Protein AF-A0A962YIP4-F1 (afdb_monomer)

pLDDT: mean 97.21, std 1.41, range [92.25, 98.81]

Radius of gyration: 14.19 Å; Cα contacts (8 Å, |Δi|>4): 131; chains: 1; bounding box: 37×36×33 Å

Solvent-accessible surface area (backbone atoms only — not comparable to full-atom values): 6845 Å² total; per-residue (Å²): 87,32,51,79,49,67,69,60,50,52,52,27,55,76,68,77,40,68,46,74,38,71,63,39,44,57,88,59,55,42,70,76,33,69,68,45,43,54,54,10,63,78,71,76,49,49,29,57,28,49,42,48,32,55,45,58,72,39,87,57,37,44,70,59,75,86,66,94,45,72,70,56,46,52,46,65,64,66,38,78,92,66,79,76,51,74,64,54,50,49,56,48,58,65,55,37,48,94,84,36,69,88,80,78,47,87,94,75,52,71,91,77,132

Structure (mmCIF, N/CA/C/O backbone):
data_AF-A0A962YIP4-F1
#
_entry.id   AF-A0A962YIP4-F1
#
loop_
_atom_site.group_PDB
_atom_site.id
_atom_site.type_symbol
_atom_site.label_atom_id
_atom_site.label_alt_id
_atom_site.label_comp_id
_atom_site.label_asym_id
_atom_site.label_entity_id
_atom_site.label_seq_id
_atom_site.pdbx_PDB_ins_code
_atom_site.Cartn_x
_atom_site.Cartn_y
_atom_site.Cartn_z
_atom_site.occupancy
_atom_site.B_iso_or_equiv
_atom_site.auth_seq_id
_atom_site.auth_comp_id
_atom_site.auth_asym_id
_atom_site.auth_atom_id
_atom_site.pdbx_PDB_model_num
ATOM 1 N N . PRO A 1 1 ? 0.478 0.216 -3.648 1.00 95.62 1 PRO A N 1
ATOM 2 C CA . PRO A 1 1 ? -0.690 0.308 -4.556 1.00 95.62 1 PRO A CA 1
ATOM 3 C C . PRO A 1 1 ? -0.331 0.433 -6.048 1.00 95.62 1 PRO A C 1
ATOM 5 O O . PRO A 1 1 ? -1.102 -0.032 -6.869 1.00 95.62 1 PRO A O 1
ATOM 8 N N . TYR A 1 2 ? 0.818 1.021 -6.409 1.00 98.06 2 TYR A N 1
ATOM 9 C CA . TYR A 1 2 ? 1.145 1.349 -7.810 1.00 98.06 2 TYR A CA 1
ATOM 10 C C . TYR A 1 2 ? 1.689 0.204 -8.667 1.00 98.06 2 TYR A C 1
ATOM 12 O O . TYR A 1 2 ? 1.871 0.377 -9.866 1.00 98.06 2 TYR A O 1
ATOM 20 N N . LEU A 1 3 ? 1.965 -0.952 -8.069 1.00 97.44 3 LEU A N 1
ATOM 21 C CA . LEU A 1 3 ? 2.452 -2.132 -8.770 1.00 97.44 3 LEU A CA 1
ATOM 22 C C . LEU A 1 3 ? 1.373 -3.206 -8.691 1.00 97.44 3 LEU A C 1
ATOM 24 O O . LEU A 1 3 ? 1.034 -3.629 -7.582 1.00 97.44 3 LEU A O 1
ATOM 28 N N . ASP A 1 4 ? 0.855 -3.626 -9.845 1.00 96.62 4 ASP A N 1
ATOM 29 C CA . ASP A 1 4 ? -0.020 -4.791 -9.899 1.00 96.62 4 ASP A CA 1
ATOM 30 C C . ASP A 1 4 ? 0.798 -6.050 -9.587 1.00 96.62 4 ASP A C 1
ATOM 32 O O . ASP A 1 4 ? 1.899 -6.246 -10.097 1.00 96.62 4 ASP A O 1
ATOM 36 N N . GLN A 1 5 ? 0.265 -6.869 -8.690 1.00 96.56 5 GLN A N 1
ATOM 37 C CA . GLN A 1 5 ? 0.845 -8.136 -8.257 1.00 96.56 5 GLN A CA 1
ATOM 38 C C . GLN A 1 5 ? -0.154 -9.283 -8.446 1.00 96.56 5 GLN A C 1
ATOM 40 O O . GLN A 1 5 ? 0.035 -10.349 -7.873 1.00 96.56 5 GLN A O 1
ATOM 45 N N . SER A 1 6 ? -1.222 -9.088 -9.228 1.00 95.75 6 SER A N 1
ATOM 46 C CA . SER A 1 6 ? -2.292 -10.068 -9.441 1.00 95.75 6 SER A CA 1
ATOM 47 C C . SER A 1 6 ? -1.772 -11.446 -9.876 1.00 95.75 6 SER A C 1
ATOM 49 O O . SER A 1 6 ? -2.200 -12.460 -9.321 1.00 95.75 6 SER A O 1
ATOM 51 N N . ILE A 1 7 ? -0.792 -11.489 -10.788 1.00 96.94 7 ILE A N 1
ATOM 52 C CA . ILE A 1 7 ? -0.149 -12.728 -11.260 1.00 96.94 7 ILE A CA 1
ATOM 53 C C . ILE A 1 7 ? 0.599 -13.430 -10.118 1.00 96.94 7 ILE A C 1
ATOM 55 O O . ILE A 1 7 ? 0.353 -14.607 -9.837 1.00 96.94 7 ILE A O 1
ATOM 59 N N . VAL A 1 8 ? 1.462 -12.700 -9.406 1.00 96.69 8 VAL A N 1
ATOM 60 C CA . VAL A 1 8 ? 2.258 -13.242 -8.294 1.00 96.69 8 VAL A CA 1
ATOM 61 C C . VAL A 1 8 ? 1.360 -13.674 -7.135 1.00 96.69 8 VAL A C 1
ATOM 63 O O . VAL A 1 8 ? 1.558 -14.743 -6.565 1.00 96.69 8 VAL A O 1
ATOM 66 N N . MET A 1 9 ? 0.327 -12.895 -6.812 1.00 96.38 9 MET A N 1
ATOM 67 C CA . MET A 1 9 ? -0.658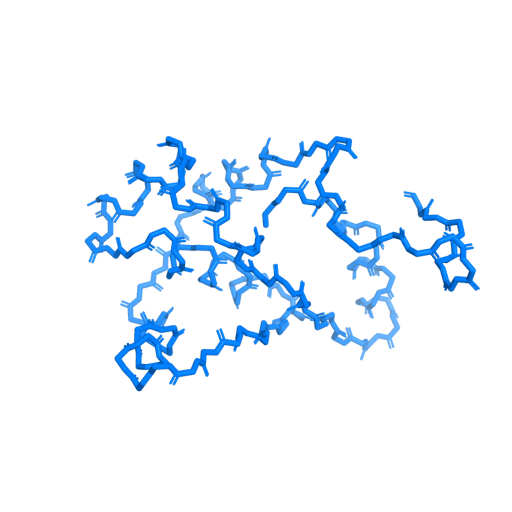 -13.233 -5.784 1.00 96.38 9 MET A CA 1
ATOM 68 C C . MET A 1 9 ? -1.392 -14.531 -6.118 1.00 96.38 9 MET A C 1
ATOM 70 O O . MET A 1 9 ? -1.502 -15.399 -5.251 1.00 96.38 9 MET A O 1
ATOM 74 N N . ALA A 1 10 ? -1.847 -14.702 -7.363 1.00 96.62 10 ALA A N 1
ATOM 75 C CA . ALA A 1 10 ? -2.501 -15.932 -7.802 1.00 96.62 10 ALA A CA 1
ATOM 76 C C . ALA A 1 10 ? -1.556 -17.143 -7.708 1.00 96.62 10 ALA A C 1
ATOM 78 O O . ALA A 1 10 ? -1.964 -18.217 -7.255 1.00 96.62 10 ALA A O 1
ATOM 79 N N . ALA A 1 11 ? -0.281 -16.973 -8.074 1.00 97.62 11 ALA A N 1
ATOM 80 C CA . ALA A 1 11 ? 0.733 -18.012 -7.918 1.00 97.62 11 ALA A CA 1
ATOM 81 C C . ALA A 1 11 ? 0.974 -18.358 -6.437 1.00 97.62 11 ALA A C 1
ATOM 83 O O . ALA A 1 11 ? 0.936 -19.534 -6.071 1.00 97.62 11 ALA A O 1
ATOM 84 N N . CYS A 1 12 ? 1.142 -17.361 -5.562 1.00 97.38 12 CYS A N 1
ATOM 85 C CA . CYS A 1 12 ? 1.288 -17.574 -4.122 1.00 97.38 12 CYS A CA 1
ATOM 86 C C . CYS A 1 12 ? 0.102 -18.363 -3.551 1.00 97.38 12 CYS A C 1
ATOM 88 O O . CYS A 1 12 ? 0.308 -19.385 -2.898 1.00 97.38 12 CYS A O 1
ATOM 90 N N . GLN A 1 13 ? -1.131 -17.957 -3.866 1.00 95.44 13 GLN A N 1
ATOM 91 C CA . GLN A 1 13 ? -2.344 -18.640 -3.408 1.00 95.44 13 GLN A CA 1
ATOM 92 C C . GLN A 1 13 ? -2.406 -20.092 -3.895 1.00 95.44 13 GLN A C 1
ATOM 94 O O . GLN A 1 13 ? -2.658 -20.997 -3.098 1.00 95.44 13 GLN A O 1
ATOM 99 N N . LYS A 1 14 ? -2.100 -20.339 -5.176 1.00 97.25 14 LYS A N 1
ATOM 100 C CA . LYS A 1 14 ? -2.039 -21.693 -5.752 1.00 97.25 14 LYS A CA 1
ATOM 101 C C . LYS A 1 14 ? -1.064 -22.606 -5.001 1.00 97.25 14 LYS A C 1
ATOM 103 O O . LYS A 1 14 ? -1.302 -23.809 -4.912 1.00 97.25 14 LYS A O 1
ATOM 108 N N . HIS A 1 15 ? 0.020 -22.049 -4.470 1.00 97.69 15 HIS A N 1
ATOM 109 C CA . HIS A 1 15 ? 1.059 -22.786 -3.753 1.00 97.69 15 HIS A CA 1
ATOM 110 C C . HIS A 1 15 ? 0.914 -22.742 -2.221 1.00 97.69 15 HIS A C 1
ATOM 112 O O . HIS A 1 15 ? 1.798 -23.228 -1.520 1.00 97.69 15 HIS A O 1
ATOM 118 N N . GLY A 1 16 ? -0.188 -22.199 -1.686 1.00 97.06 16 GLY A N 1
ATOM 119 C CA . GLY A 1 16 ? -0.400 -22.091 -0.237 1.00 97.06 16 GLY A CA 1
ATOM 120 C C . GLY A 1 16 ? 0.578 -21.134 0.453 1.00 97.06 16 GLY A C 1
ATOM 121 O O . GLY A 1 16 ? 0.903 -21.315 1.625 1.00 97.06 16 GLY A O 1
ATOM 122 N N . MET A 1 17 ? 1.079 -20.139 -0.280 1.00 97.94 17 MET A N 1
ATOM 123 C CA . MET A 1 17 ? 2.039 -19.144 0.188 1.00 97.94 17 MET A CA 1
ATOM 124 C C . MET A 1 17 ? 1.361 -17.792 0.428 1.00 97.94 17 MET A C 1
ATOM 126 O O . MET A 1 17 ? 0.408 -17.425 -0.258 1.00 97.94 17 MET A O 1
ATOM 130 N N . ALA A 1 18 ? 1.907 -17.017 1.366 1.00 97.31 18 ALA A N 1
ATOM 131 C CA . ALA A 1 18 ? 1.548 -15.614 1.555 1.00 97.31 18 ALA A CA 1
ATOM 132 C C . ALA A 1 18 ? 2.478 -14.691 0.753 1.00 97.31 18 ALA A C 1
ATOM 134 O O . ALA A 1 18 ? 3.676 -14.960 0.628 1.00 97.31 18 ALA A O 1
ATOM 135 N N . LEU A 1 19 ? 1.946 -13.565 0.276 1.00 98.19 19 LEU A N 1
ATOM 136 C CA . LEU A 1 19 ? 2.727 -12.482 -0.317 1.00 98.19 19 LEU A CA 1
ATOM 137 C C . LEU A 1 19 ? 3.109 -11.469 0.766 1.00 98.19 19 LEU A C 1
ATOM 139 O O . LEU A 1 19 ? 2.246 -10.912 1.440 1.00 98.19 19 LEU A O 1
ATOM 143 N N . THR A 1 20 ? 4.405 -11.187 0.915 1.00 98.31 20 THR A N 1
ATOM 144 C CA . THR A 1 20 ? 4.889 -10.124 1.811 1.00 98.31 20 THR A CA 1
ATOM 145 C C . THR A 1 20 ? 5.215 -8.862 1.014 1.00 98.31 20 THR A C 1
ATOM 147 O O . THR A 1 20 ? 6.206 -8.804 0.288 1.00 98.31 20 THR A O 1
ATOM 150 N N . ALA A 1 21 ? 4.393 -7.827 1.164 1.00 97.75 21 ALA A N 1
ATOM 151 C CA . ALA A 1 21 ? 4.536 -6.542 0.499 1.00 97.75 21 ALA A CA 1
ATOM 152 C C . ALA A 1 21 ? 5.658 -5.698 1.130 1.00 97.75 21 ALA A C 1
ATOM 154 O O . ALA A 1 21 ? 5.490 -5.048 2.170 1.00 97.75 21 ALA A O 1
ATOM 155 N N . TYR A 1 22 ? 6.810 -5.684 0.458 1.00 96.56 22 TYR A N 1
ATOM 156 C CA . TYR A 1 22 ? 7.906 -4.748 0.702 1.00 96.56 22 TYR A CA 1
ATOM 157 C C . TYR A 1 22 ? 7.648 -3.386 0.024 1.00 96.56 22 TYR A C 1
ATOM 159 O O . TYR A 1 22 ? 6.950 -3.301 -0.982 1.00 96.56 22 TYR A O 1
ATOM 167 N N . CYS A 1 23 ? 8.205 -2.298 0.577 1.00 96.69 23 CYS A N 1
ATOM 168 C CA . CYS A 1 23 ? 7.864 -0.912 0.207 1.00 96.69 23 CYS A CA 1
ATOM 169 C C . CYS A 1 23 ? 6.343 -0.619 0.207 1.00 96.69 23 CYS A C 1
ATOM 171 O O . CYS A 1 23 ? 5.856 0.039 -0.715 1.00 96.69 23 CYS A O 1
ATOM 173 N N . PRO A 1 24 ? 5.578 -1.028 1.240 1.00 97.50 24 PRO A N 1
ATOM 174 C CA . PRO A 1 24 ? 4.113 -1.042 1.171 1.00 97.50 24 PRO A CA 1
ATOM 175 C C . PRO A 1 24 ? 3.477 0.344 0.980 1.00 97.50 24 PRO A C 1
ATOM 177 O O . PRO A 1 24 ? 2.395 0.452 0.418 1.00 97.50 24 PRO A O 1
ATOM 180 N N . ILE A 1 25 ? 4.169 1.411 1.389 1.00 97.19 25 ILE A N 1
ATOM 181 C CA . ILE A 1 25 ? 3.734 2.811 1.245 1.00 97.19 25 ILE A CA 1
ATOM 182 C C . ILE A 1 25 ? 4.461 3.554 0.110 1.00 97.19 25 ILE A C 1
ATOM 184 O O . ILE A 1 25 ? 4.603 4.773 0.156 1.00 97.19 25 ILE A O 1
ATOM 188 N N . ALA A 1 26 ? 5.007 2.823 -0.869 1.00 96.81 26 ALA A N 1
ATOM 189 C CA . ALA A 1 26 ? 5.700 3.365 -2.042 1.00 96.81 26 ALA A CA 1
ATOM 190 C C . ALA A 1 26 ? 6.772 4.428 -1.708 1.00 96.81 26 ALA A C 1
ATOM 192 O O . ALA A 1 26 ? 6.842 5.485 -2.328 1.00 96.81 26 ALA A O 1
ATOM 193 N N . ARG A 1 27 ? 7.577 4.186 -0.661 1.00 95.38 27 ARG A N 1
ATOM 194 C CA . ARG A 1 27 ? 8.580 5.142 -0.138 1.00 95.38 27 ARG A CA 1
ATOM 195 C C . ARG A 1 27 ? 8.016 6.553 0.129 1.00 95.38 27 ARG A C 1
ATOM 1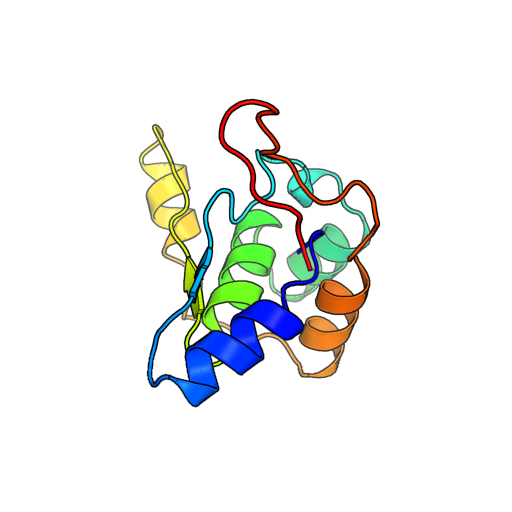97 O O . ARG A 1 27 ? 8.728 7.541 0.001 1.00 95.38 27 ARG A O 1
ATOM 204 N N . GLY A 1 28 ? 6.745 6.639 0.524 1.00 95.81 28 GLY A N 1
ATOM 205 C CA . GLY A 1 28 ? 6.058 7.888 0.853 1.00 95.81 28 GLY A CA 1
ATOM 206 C C . GLY A 1 28 ? 5.333 8.556 -0.319 1.00 95.81 28 GLY A C 1
ATOM 207 O O . GLY A 1 28 ? 4.642 9.542 -0.093 1.00 95.81 28 GLY A O 1
ATOM 208 N N . GLN A 1 29 ? 5.408 8.024 -1.543 1.00 97.38 29 GLN A N 1
ATOM 209 C CA . GLN A 1 29 ? 4.700 8.605 -2.696 1.00 97.38 29 GLN A CA 1
ATOM 210 C C . GLN A 1 29 ? 3.178 8.667 -2.490 1.00 97.38 29 GLN A C 1
ATOM 212 O O . GLN A 1 29 ? 2.537 9.610 -2.943 1.00 97.38 29 GLN A O 1
ATOM 217 N N . VAL A 1 30 ? 2.621 7.728 -1.716 1.00 97.88 30 VAL A N 1
ATOM 218 C CA . VAL A 1 30 ? 1.185 7.671 -1.394 1.00 97.88 30 VAL A CA 1
ATOM 219 C C . VAL A 1 30 ? 0.656 8.922 -0.691 1.00 97.88 30 VAL A C 1
ATOM 221 O O . VAL A 1 30 ? -0.539 9.186 -0.741 1.00 97.88 30 VAL A O 1
ATOM 224 N N . PHE A 1 31 ? 1.518 9.711 -0.039 1.00 97.94 31 PHE A N 1
ATOM 225 C CA . PHE A 1 31 ? 1.100 10.950 0.620 1.00 97.94 31 PHE A CA 1
ATOM 226 C C . PHE A 1 31 ? 0.732 12.064 -0.359 1.00 97.94 31 PHE A C 1
ATOM 228 O O . PHE A 1 31 ? 0.015 12.977 0.040 1.00 97.94 31 PHE A O 1
ATOM 235 N N . SER A 1 32 ? 1.197 11.992 -1.606 1.00 97.69 32 SER A N 1
ATOM 236 C CA . SER A 1 32 ? 0.941 12.999 -2.643 1.00 97.69 32 SER A CA 1
ATOM 237 C C . SER A 1 32 ? -0.135 12.571 -3.641 1.00 97.69 32 SER A C 1
ATOM 239 O O . SER A 1 32 ? -0.397 13.287 -4.603 1.00 97.69 32 SER A O 1
ATOM 241 N N . ASP A 1 33 ? -0.738 11.401 -3.440 1.00 98.00 33 ASP A N 1
ATOM 242 C CA . ASP A 1 33 ? -1.731 10.851 -4.349 1.00 98.00 33 ASP A CA 1
ATOM 243 C C . ASP A 1 33 ? -3.125 11.409 -4.036 1.00 98.00 33 ASP A C 1
ATOM 245 O O . ASP A 1 33 ? -3.637 11.179 -2.935 1.00 98.00 33 ASP A O 1
ATOM 249 N N . PRO A 1 34 ? -3.760 12.134 -4.973 1.00 97.69 34 PRO A N 1
ATOM 250 C CA . PRO A 1 34 ? -5.037 12.788 -4.710 1.00 97.69 34 PRO A CA 1
ATOM 251 C C . PRO A 1 34 ? -6.171 11.790 -4.443 1.00 97.69 34 PRO A C 1
ATOM 253 O O . PRO A 1 34 ? -7.067 12.092 -3.654 1.00 97.69 34 PRO A O 1
ATOM 256 N N . PHE A 1 35 ? -6.136 10.594 -5.039 1.00 97.31 35 PHE A N 1
ATOM 257 C CA . PHE A 1 35 ? -7.153 9.569 -4.802 1.00 97.31 35 PHE A CA 1
ATOM 258 C C . PHE A 1 35 ? -6.985 8.954 -3.415 1.00 97.31 35 PHE A C 1
ATOM 260 O O . PHE A 1 35 ? -7.955 8.852 -2.662 1.00 97.31 35 PHE A O 1
ATOM 267 N N . ILE A 1 36 ? -5.751 8.621 -3.024 1.00 98.50 36 ILE A N 1
ATOM 268 C CA . ILE A 1 36 ? -5.487 8.092 -1.678 1.00 98.50 36 ILE A CA 1
ATOM 269 C C . ILE A 1 36 ? -5.807 9.152 -0.615 1.00 98.50 36 ILE A C 1
ATOM 271 O O . ILE A 1 36 ? -6.404 8.816 0.406 1.00 98.50 36 ILE A O 1
ATOM 275 N N . GLN A 1 37 ? -5.478 10.428 -0.848 1.00 98.62 37 GLN A N 1
ATOM 276 C CA . GLN A 1 37 ? -5.843 11.534 0.048 1.00 98.62 37 GLN A CA 1
ATOM 277 C C . GLN A 1 37 ? -7.362 11.685 0.204 1.00 98.62 37 GLN A C 1
ATOM 279 O O . GLN A 1 37 ? -7.843 11.875 1.322 1.00 98.62 37 GLN A O 1
ATOM 284 N N . ALA A 1 38 ? -8.124 11.572 -0.887 1.00 98.50 38 ALA A N 1
ATOM 285 C CA . ALA A 1 38 ? -9.580 11.653 -0.837 1.00 98.50 38 ALA A CA 1
ATOM 286 C C . ALA A 1 38 ? -10.183 10.516 0.006 1.00 98.50 38 ALA A C 1
ATOM 288 O O . ALA A 1 38 ? -11.034 10.764 0.862 1.00 98.50 38 ALA A O 1
ATOM 289 N N . ILE A 1 39 ? -9.698 9.283 -0.170 1.00 98.56 39 ILE A N 1
ATOM 290 C CA . ILE A 1 39 ? -10.103 8.134 0.655 1.00 98.56 39 ILE A CA 1
ATOM 291 C C . ILE A 1 39 ? -9.705 8.369 2.119 1.00 98.56 39 ILE A C 1
ATOM 293 O O . ILE A 1 39 ? -10.521 8.202 3.022 1.00 98.56 39 ILE A O 1
ATOM 297 N N . ALA A 1 40 ? -8.474 8.818 2.360 1.00 98.56 40 ALA A N 1
ATOM 298 C CA . ALA A 1 40 ? -7.944 9.102 3.690 1.00 98.56 40 ALA A CA 1
ATOM 299 C C . ALA A 1 40 ? -8.821 10.101 4.463 1.00 98.56 40 ALA A C 1
ATOM 301 O O . ALA A 1 40 ? -9.153 9.859 5.626 1.00 98.56 40 ALA A O 1
ATOM 302 N N . ALA A 1 41 ? -9.286 11.158 3.792 1.00 98.50 41 ALA A N 1
ATOM 303 C CA . ALA A 1 41 ? -10.203 12.136 4.366 1.00 98.50 41 ALA A CA 1
ATOM 304 C C . ALA A 1 41 ? -11.557 11.523 4.769 1.00 98.50 41 ALA A C 1
ATOM 306 O O . ALA A 1 41 ? -12.059 11.836 5.847 1.00 98.50 41 ALA A O 1
ATOM 307 N N . ARG A 1 42 ? -12.131 10.614 3.961 1.00 98.25 42 ARG A N 1
ATOM 308 C CA . ARG A 1 42 ? -13.410 9.941 4.283 1.00 98.25 42 ARG A CA 1
ATOM 309 C C . ARG A 1 42 ? -13.331 9.072 5.539 1.00 98.25 42 ARG A C 1
ATOM 311 O O . ARG A 1 42 ? -14.310 8.9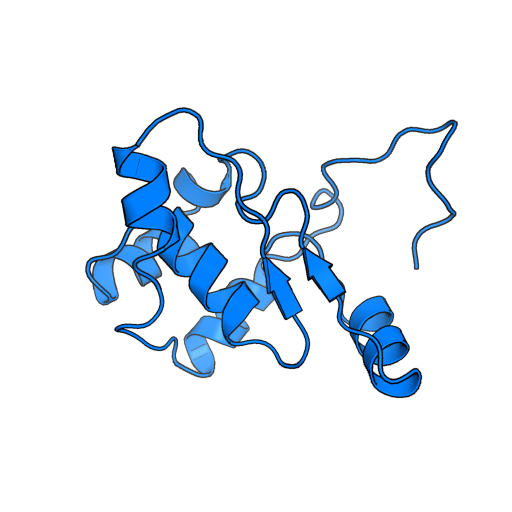84 6.272 1.00 9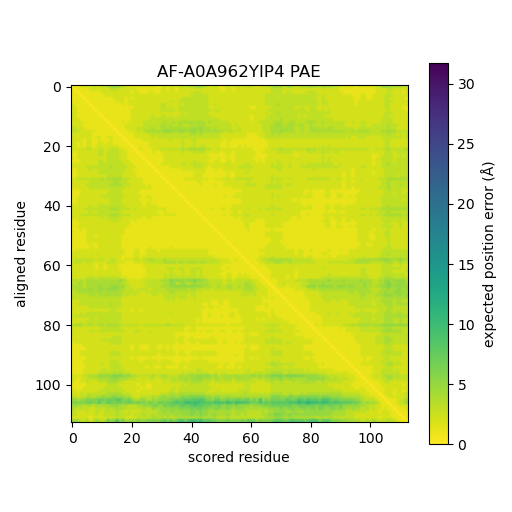8.25 42 ARG A O 1
ATOM 318 N N . HIS A 1 43 ? -12.178 8.451 5.784 1.00 98.44 43 HIS A N 1
ATOM 319 C CA . HIS A 1 43 ? -11.953 7.573 6.940 1.00 98.44 43 HIS A CA 1
ATOM 320 C C . HIS A 1 43 ? -11.331 8.292 8.144 1.00 98.44 43 HIS A C 1
ATOM 322 O O . HIS A 1 43 ? -11.158 7.671 9.188 1.00 98.44 43 HIS A O 1
ATOM 328 N N . ASN A 1 44 ? -10.987 9.582 8.024 1.00 98.12 44 ASN A N 1
ATOM 329 C CA . ASN A 1 44 ? -10.189 10.320 9.011 1.00 98.12 44 ASN A CA 1
ATOM 330 C C . ASN A 1 44 ? -8.877 9.588 9.372 1.00 98.12 44 ASN A C 1
ATOM 332 O O . ASN A 1 44 ? -8.509 9.432 10.538 1.00 98.12 44 ASN A O 1
ATOM 336 N N . LYS A 1 45 ? -8.185 9.095 8.342 1.00 98.50 45 LYS A N 1
ATOM 337 C CA . LYS A 1 45 ? -6.918 8.359 8.444 1.00 98.50 45 LYS A CA 1
ATOM 338 C C . LYS A 1 45 ? -5.865 9.025 7.562 1.00 98.50 45 LYS A C 1
ATOM 340 O O . LYS A 1 45 ? -6.163 9.920 6.779 1.00 98.50 45 LYS A O 1
ATOM 345 N N . SER A 1 46 ? -4.610 8.606 7.686 1.00 98.50 46 SER A N 1
ATOM 346 C CA . SER A 1 46 ? -3.526 9.059 6.806 1.00 98.50 46 SER A CA 1
ATOM 347 C C . SER A 1 46 ? -3.466 8.255 5.495 1.00 98.50 46 SER A C 1
ATOM 349 O O . SER A 1 46 ? -3.866 7.088 5.471 1.00 98.50 46 SER A O 1
ATOM 351 N N . PRO A 1 47 ? -2.873 8.802 4.415 1.00 98.62 47 PRO A N 1
ATOM 352 C CA . PRO A 1 47 ? -2.641 8.045 3.180 1.00 98.62 47 PRO A CA 1
ATOM 353 C C . PRO A 1 47 ? -1.834 6.748 3.373 1.00 98.62 47 PRO A C 1
ATOM 355 O O . PRO A 1 47 ? -2.086 5.739 2.707 1.00 98.62 47 PRO A O 1
ATOM 358 N N . ALA A 1 48 ? -0.893 6.740 4.324 1.00 98.38 48 ALA A N 1
ATOM 359 C CA . ALA A 1 48 ? -0.163 5.533 4.704 1.00 98.38 48 ALA A CA 1
ATOM 360 C C . ALA A 1 48 ? -1.092 4.470 5.311 1.00 98.38 48 ALA A C 1
ATOM 362 O O . ALA A 1 48 ? -1.041 3.320 4.883 1.00 98.38 48 ALA A O 1
ATOM 363 N N . GLN A 1 49 ? -1.975 4.850 6.241 1.00 98.75 49 GLN A N 1
ATOM 364 C CA . GLN A 1 49 ? -2.960 3.936 6.833 1.00 98.75 49 GLN A CA 1
ATOM 365 C C . GLN A 1 49 ? -3.925 3.378 5.787 1.00 98.75 49 GLN A C 1
ATOM 367 O O . GLN A 1 49 ? -4.174 2.178 5.793 1.00 98.75 49 GLN A O 1
ATOM 372 N N . ILE A 1 50 ? -4.412 4.203 4.852 1.00 98.81 50 ILE A N 1
ATOM 373 C CA . ILE A 1 50 ? -5.258 3.730 3.743 1.00 98.81 50 ILE A CA 1
ATOM 374 C C . ILE A 1 50 ? -4.527 2.681 2.905 1.00 98.81 50 ILE A C 1
ATOM 376 O O . ILE A 1 50 ? -5.067 1.610 2.639 1.00 98.81 50 ILE A O 1
ATOM 380 N N . THR A 1 51 ? -3.276 2.951 2.535 1.00 98.69 51 THR A N 1
ATOM 381 C CA . THR A 1 51 ? -2.486 2.019 1.722 1.00 98.69 51 THR A CA 1
ATOM 382 C C . THR A 1 51 ? -2.202 0.712 2.467 1.00 98.69 51 THR A C 1
ATOM 384 O O . THR A 1 51 ? -2.287 -0.371 1.889 1.00 98.69 51 THR A O 1
ATOM 387 N N . LEU A 1 52 ? -1.877 0.795 3.759 1.00 98.75 52 LEU A N 1
ATOM 388 C CA . LEU A 1 52 ? -1.624 -0.376 4.594 1.00 98.75 52 LEU A CA 1
ATOM 389 C C . LEU A 1 52 ? -2.896 -1.188 4.839 1.00 98.75 52 LEU A C 1
ATOM 391 O O . LEU A 1 52 ? -2.852 -2.412 4.745 1.00 98.75 52 LEU A O 1
ATOM 395 N N . ARG A 1 53 ? -4.035 -0.528 5.072 1.00 98.75 53 ARG A N 1
ATOM 396 C CA . ARG A 1 53 ? -5.341 -1.185 5.162 1.00 98.75 53 ARG A CA 1
ATOM 397 C C . ARG A 1 53 ? -5.679 -1.910 3.865 1.00 98.75 53 ARG A C 1
ATOM 399 O O . ARG A 1 53 ? -6.095 -3.061 3.919 1.00 98.75 53 ARG A O 1
ATOM 406 N N . TRP A 1 54 ? -5.460 -1.271 2.717 1.00 98.69 54 TRP A N 1
ATOM 407 C CA . TRP A 1 54 ? -5.676 -1.887 1.407 1.00 98.69 54 TRP A CA 1
ATOM 408 C C . TRP A 1 54 ? -4.826 -3.148 1.208 1.00 98.69 54 TRP A C 1
ATOM 410 O O . TRP A 1 54 ? -5.335 -4.148 0.711 1.00 98.69 54 TRP A O 1
ATOM 420 N N . LEU A 1 55 ? -3.559 -3.149 1.633 1.00 98.50 55 LEU A N 1
ATOM 421 C CA . LEU A 1 55 ? -2.726 -4.358 1.607 1.00 98.50 55 LEU A CA 1
ATOM 422 C C . LEU A 1 55 ? -3.261 -5.438 2.555 1.00 98.50 55 LEU A C 1
ATOM 424 O O . LEU A 1 55 ? -3.460 -6.569 2.135 1.00 98.50 55 LEU A O 1
ATOM 428 N N . MET A 1 56 ? -3.530 -5.092 3.816 1.00 97.94 56 MET A N 1
ATOM 429 C CA . MET A 1 56 ? -3.948 -6.053 4.847 1.00 97.94 56 MET A CA 1
ATOM 430 C C . MET A 1 56 ? -5.354 -6.629 4.637 1.00 97.94 56 MET A C 1
ATOM 432 O O . MET A 1 56 ? -5.682 -7.659 5.217 1.00 97.94 56 MET A O 1
ATOM 436 N N . GLN A 1 57 ? -6.200 -5.963 3.848 1.00 98.25 57 GLN A N 1
ATOM 437 C CA . GLN A 1 57 ? -7.545 -6.438 3.523 1.00 98.25 57 GLN A CA 1
ATOM 438 C C . GLN A 1 57 ? -7.560 -7.387 2.310 1.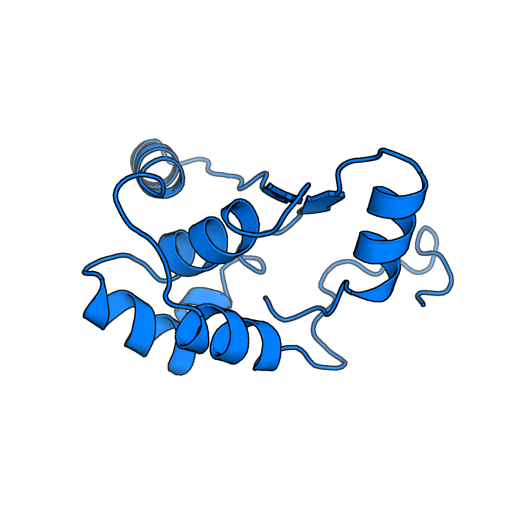00 98.25 57 GLN A C 1
ATOM 440 O O . GLN A 1 57 ? -8.596 -7.981 2.015 1.00 98.25 57 GLN A O 1
ATOM 445 N N . GLN A 1 58 ? -6.437 -7.540 1.603 1.00 97.56 58 GLN A N 1
ATOM 446 C CA . GLN A 1 58 ? -6.285 -8.545 0.552 1.00 97.56 58 GLN A CA 1
ATOM 447 C C . GLN A 1 58 ? -5.977 -9.917 1.156 1.00 97.56 58 GLN A C 1
ATOM 449 O O . GLN A 1 58 ? -5.247 -10.041 2.140 1.00 97.56 58 GLN A O 1
ATOM 454 N N . GLU A 1 59 ? -6.519 -10.969 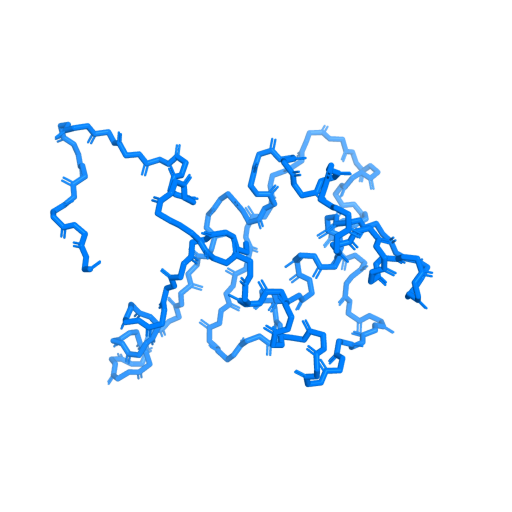0.548 1.00 94.50 59 GLU A N 1
ATOM 455 C CA . GLU A 1 59 ? -6.292 -12.331 1.022 1.00 94.50 59 GLU A CA 1
ATOM 456 C C . GLU A 1 59 ? -4.828 -12.751 0.852 1.00 94.50 59 GLU A C 1
ATOM 458 O O . GLU A 1 59 ? -4.241 -12.589 -0.219 1.00 94.50 59 GLU A O 1
ATOM 463 N N . HIS A 1 60 ? -4.264 -13.351 1.904 1.00 95.19 60 HIS A N 1
ATOM 464 C CA . HIS A 1 60 ? -2.889 -13.864 1.941 1.00 95.19 60 HIS A CA 1
ATOM 465 C C . HIS A 1 60 ? -1.797 -12.803 1.711 1.00 95.19 60 HIS A C 1
ATOM 467 O O . HIS A 1 60 ? -0.677 -13.148 1.331 1.00 95.19 60 HIS A O 1
ATOM 473 N N . VAL A 1 61 ? -2.091 -11.526 1.976 1.00 98.00 61 VAL A N 1
ATOM 474 C CA . VAL A 1 61 ? -1.119 -10.428 1.895 1.00 98.00 61 VAL A CA 1
ATOM 475 C C . VAL A 1 61 ? -0.694 -9.976 3.293 1.00 98.00 61 VAL A C 1
ATOM 477 O O . VAL A 1 61 ? -1.509 -9.781 4.190 1.00 98.00 61 VAL A O 1
ATOM 480 N N . ILE A 1 62 ? 0.611 -9.783 3.468 1.00 98.00 62 ILE A N 1
ATOM 481 C CA . ILE A 1 62 ? 1.247 -9.226 4.665 1.00 98.00 62 ILE A CA 1
ATOM 482 C C . ILE A 1 62 ? 1.950 -7.932 4.256 1.00 98.00 62 ILE A C 1
ATOM 484 O O . ILE A 1 62 ? 2.589 -7.892 3.210 1.00 98.00 62 ILE A O 1
ATOM 488 N N . ALA A 1 63 ? 1.898 -6.881 5.075 1.00 98.06 63 ALA A N 1
ATOM 489 C CA . ALA A 1 63 ? 2.639 -5.641 4.834 1.00 98.06 63 ALA A CA 1
ATOM 490 C C . ALA A 1 63 ? 3.738 -5.427 5.884 1.00 98.06 63 ALA A C 1
ATOM 492 O O . ALA A 1 63 ? 3.505 -5.597 7.078 1.00 98.06 63 ALA A O 1
ATOM 493 N N . ILE A 1 64 ? 4.925 -4.994 5.444 1.00 97.75 64 ILE A N 1
ATOM 494 C CA . ILE A 1 64 ? 6.076 -4.710 6.324 1.00 97.75 64 ILE A CA 1
ATOM 495 C C . ILE A 1 64 ? 6.534 -3.242 6.216 1.00 97.75 64 ILE A C 1
ATOM 497 O O . ILE A 1 64 ? 7.595 -2.950 5.652 1.00 97.75 64 ILE A O 1
ATOM 501 N N . PRO A 1 65 ? 5.739 -2.266 6.704 1.00 96.88 65 PRO A N 1
ATOM 502 C CA . PRO A 1 65 ? 6.148 -0.868 6.686 1.00 96.88 65 PRO A CA 1
ATOM 503 C C . PRO A 1 65 ? 7.324 -0.632 7.633 1.00 96.88 65 PRO A C 1
ATOM 505 O O . PRO A 1 65 ? 7.346 -1.098 8.770 1.00 96.88 65 PRO A O 1
ATOM 508 N N . ARG A 1 66 ? 8.294 0.162 7.181 1.00 94.56 66 ARG A N 1
ATOM 509 C CA . ARG A 1 66 ? 9.401 0.624 8.020 1.00 94.56 66 ARG A CA 1
ATOM 510 C C . ARG A 1 66 ? 9.040 1.955 8.670 1.00 94.56 66 ARG A C 1
ATOM 512 O O . ARG A 1 66 ? 8.549 2.854 7.992 1.00 94.56 66 ARG A O 1
ATOM 519 N N . SER A 1 67 ? 9.388 2.119 9.942 1.00 94.69 67 SER A N 1
ATOM 520 C CA . SER A 1 67 ? 9.417 3.422 10.606 1.00 94.69 67 SER A CA 1
ATOM 521 C C . SER A 1 67 ? 10.635 3.536 11.522 1.00 94.69 67 SER A C 1
ATOM 523 O O . SER A 1 67 ? 11.006 2.566 12.175 1.00 94.69 67 SER A O 1
ATOM 525 N N . SER A 1 68 ? 11.241 4.723 11.579 1.00 94.62 68 SER A N 1
ATOM 526 C CA . SER A 1 68 ? 12.226 5.108 12.602 1.00 94.62 68 SER A CA 1
ATOM 527 C C . SER A 1 68 ? 11.633 6.008 13.693 1.00 94.62 68 SER A C 1
ATOM 529 O O . SER A 1 68 ? 12.325 6.335 14.652 1.00 94.62 68 SER A O 1
ATOM 531 N N . LYS A 1 69 ? 10.368 6.423 13.543 1.00 97.25 69 LYS A N 1
ATOM 532 C CA . LYS A 1 69 ? 9.649 7.293 14.478 1.00 97.25 69 LYS A CA 1
ATOM 533 C C . LYS A 1 69 ? 8.562 6.494 15.205 1.00 97.25 69 LYS A C 1
ATOM 535 O O . LYS A 1 69 ? 7.742 5.874 14.512 1.00 97.25 69 LYS A O 1
ATOM 540 N N . PRO A 1 70 ? 8.523 6.491 16.549 1.00 97.56 70 PRO A N 1
ATOM 541 C CA . PRO A 1 70 ? 7.505 5.768 17.312 1.00 97.56 70 PRO A CA 1
ATOM 542 C C . PRO A 1 70 ? 6.072 6.149 16.928 1.00 97.56 70 PRO A C 1
ATOM 544 O O . PRO A 1 70 ? 5.219 5.277 16.795 1.00 97.56 70 PRO A O 1
ATOM 547 N N . GLU A 1 71 ? 5.817 7.427 16.650 1.00 97.44 71 GLU A N 1
ATOM 548 C CA . GLU A 1 71 ? 4.481 7.937 16.321 1.00 97.44 71 GLU A CA 1
ATOM 549 C C . GLU A 1 71 ? 3.989 7.369 14.984 1.00 97.44 71 GLU A C 1
ATOM 551 O O . GLU A 1 71 ? 2.842 6.952 14.849 1.00 97.44 71 GLU A O 1
ATOM 556 N N . HIS A 1 72 ? 4.883 7.278 13.996 1.00 96.38 72 HIS A N 1
ATOM 557 C CA . HIS A 1 72 ? 4.581 6.644 12.713 1.00 96.38 72 HIS A CA 1
ATOM 558 C C . HIS A 1 72 ? 4.419 5.125 12.852 1.00 96.38 72 HIS A C 1
ATOM 560 O O . HIS A 1 72 ? 3.617 4.535 12.138 1.00 96.38 72 HIS A O 1
ATOM 566 N N . ALA A 1 73 ? 5.174 4.477 13.747 1.00 97.69 73 ALA A N 1
ATOM 567 C CA . ALA A 1 73 ? 5.014 3.046 14.000 1.00 97.69 73 ALA A CA 1
ATOM 568 C C . ALA A 1 73 ? 3.630 2.750 14.600 1.00 97.69 73 ALA A C 1
ATOM 570 O O . ALA A 1 73 ? 2.951 1.840 14.131 1.00 97.69 73 ALA A O 1
ATOM 571 N N . ALA A 1 74 ? 3.188 3.569 15.560 1.00 97.81 74 ALA A N 1
ATOM 572 C CA . ALA A 1 74 ? 1.843 3.498 16.119 1.00 97.81 74 ALA A CA 1
ATOM 573 C C . ALA A 1 74 ? 0.767 3.752 15.048 1.00 97.81 74 ALA A C 1
ATOM 575 O O . ALA A 1 74 ? -0.151 2.950 14.908 1.00 97.81 74 ALA A O 1
ATOM 576 N N . ALA A 1 75 ? 0.917 4.800 14.229 1.00 97.12 75 ALA A N 1
ATOM 577 C CA . ALA A 1 75 ? -0.028 5.101 13.151 1.00 97.12 75 ALA A CA 1
ATOM 578 C C . ALA A 1 75 ? -0.104 3.990 12.086 1.00 97.12 75 ALA A C 1
ATOM 580 O O . ALA A 1 75 ? -1.188 3.662 11.617 1.00 97.12 75 ALA A O 1
ATOM 581 N N . ASN A 1 76 ? 1.026 3.373 11.722 1.00 97.75 76 ASN A N 1
ATOM 582 C CA . ASN A 1 76 ? 1.052 2.240 10.791 1.00 97.75 76 ASN A CA 1
ATOM 583 C C . ASN A 1 76 ? 0.322 1.006 11.347 1.00 97.75 76 ASN A C 1
ATOM 585 O O . ASN A 1 76 ? -0.173 0.198 10.564 1.00 97.75 76 ASN A O 1
ATOM 589 N N . PHE A 1 77 ? 0.291 0.841 12.672 1.00 97.44 77 PHE A N 1
ATOM 590 C CA . PHE A 1 77 ? -0.403 -0.259 13.341 1.00 97.44 77 PHE A CA 1
ATOM 591 C C . PHE A 1 77 ? -1.908 0.010 13.506 1.00 97.44 77 PHE A C 1
ATOM 593 O O . PHE A 1 77 ? -2.705 -0.926 13.515 1.00 97.44 77 PHE A O 1
ATOM 600 N N . ASP A 1 78 ? -2.309 1.280 13.585 1.00 98.06 78 ASP A N 1
ATOM 601 C CA . ASP A 1 78 ? -3.701 1.733 13.702 1.00 98.06 78 ASP A CA 1
ATOM 602 C C . ASP A 1 78 ? -4.467 1.645 12.363 1.00 98.06 78 ASP A C 1
ATOM 604 O O . ASP A 1 78 ? -4.872 2.647 11.769 1.00 98.06 78 ASP A O 1
ATOM 608 N N . ILE A 1 79 ? -4.595 0.422 11.838 1.00 98.50 79 ILE A N 1
ATOM 609 C CA . ILE A 1 79 ? -5.235 0.110 10.544 1.00 98.50 79 ILE A CA 1
ATOM 610 C C . ILE A 1 79 ? -6.308 -0.983 10.637 1.00 98.50 79 ILE A C 1
ATOM 612 O O . ILE A 1 79 ? -6.807 -1.471 9.620 1.00 98.50 79 ILE A O 1
ATOM 616 N N . PHE A 1 80 ? -6.637 -1.425 11.849 1.00 98.00 80 PHE A N 1
ATOM 617 C CA . PHE A 1 80 ? -7.558 -2.542 12.084 1.00 98.00 80 PHE A CA 1
ATOM 618 C C . PHE A 1 80 ? -8.927 -2.103 12.612 1.00 98.00 80 PHE A C 1
ATOM 620 O O . PHE A 1 80 ? -9.824 -2.932 12.730 1.00 98.00 80 PHE A O 1
ATOM 627 N N . ASP A 1 81 ? -9.102 -0.813 12.889 1.00 97.50 81 ASP A N 1
ATOM 628 C CA . ASP A 1 81 ? -10.331 -0.205 13.401 1.00 97.50 81 ASP A CA 1
ATOM 629 C C . ASP A 1 81 ? -11.279 0.297 12.292 1.00 97.50 81 ASP A C 1
ATOM 631 O O . ASP A 1 81 ? -12.378 0.764 12.584 1.00 97.50 81 ASP A O 1
ATOM 635 N N . PHE A 1 82 ? -10.893 0.167 11.018 1.00 98.44 82 PHE A N 1
ATOM 636 C CA . PHE A 1 82 ? -11.723 0.513 9.862 1.00 98.44 82 PHE A CA 1
ATOM 637 C C . PHE A 1 82 ? -11.588 -0.505 8.722 1.00 98.44 82 PHE A C 1
ATOM 639 O O . PHE A 1 82 ? -10.692 -1.350 8.713 1.00 98.44 82 PHE A O 1
ATOM 646 N N . ASN A 1 83 ? -12.496 -0.420 7.748 1.00 98.50 83 ASN A N 1
ATOM 647 C CA . ASN A 1 83 ? -12.482 -1.219 6.524 1.00 98.50 83 ASN A CA 1
ATOM 648 C C . ASN A 1 83 ? -12.619 -0.311 5.308 1.00 98.50 83 ASN A C 1
ATOM 650 O O . ASN A 1 83 ? -13.390 0.646 5.332 1.00 98.50 83 ASN A O 1
ATOM 654 N N . LEU A 1 84 ? -11.934 -0.673 4.227 1.00 98.69 84 LEU A N 1
ATOM 655 C CA . LEU A 1 84 ? -12.176 -0.066 2.925 1.00 98.69 84 LEU A CA 1
ATOM 656 C C . LEU A 1 84 ? -13.358 -0.764 2.261 1.00 98.69 84 LEU A C 1
ATOM 658 O O . LEU A 1 84 ? -13.475 -1.993 2.299 1.00 98.69 84 LEU A O 1
ATOM 662 N N . SER A 1 85 ? -14.232 0.011 1.635 1.00 98.62 85 SER A N 1
ATOM 663 C CA . SER A 1 85 ? -15.308 -0.528 0.807 1.00 98.62 85 SER A CA 1
ATOM 664 C C . SER A 1 85 ? -14.753 -1.275 -0.412 1.00 98.62 85 SER A C 1
ATOM 666 O O . SER A 1 85 ? -13.605 -1.088 -0.817 1.00 98.62 85 SER A O 1
ATOM 668 N N . LYS A 1 86 ? -15.579 -2.117 -1.046 1.00 98.38 86 LYS A N 1
ATOM 669 C CA . LYS A 1 86 ? -15.194 -2.799 -2.295 1.00 98.38 86 LYS A CA 1
ATOM 670 C C . LYS A 1 86 ? -14.812 -1.807 -3.399 1.00 98.38 86 LYS A C 1
ATOM 672 O O . LYS A 1 86 ? -13.900 -2.084 -4.173 1.00 98.38 86 LYS A O 1
ATOM 677 N N . ASP A 1 87 ? -15.487 -0.661 -3.444 1.00 98.44 87 ASP A N 1
ATOM 678 C CA . ASP A 1 87 ? -15.208 0.394 -4.414 1.00 98.44 87 ASP A CA 1
ATOM 679 C C . ASP A 1 87 ? -13.861 1.058 -4.147 1.00 98.44 87 ASP A C 1
ATOM 681 O O . ASP A 1 87 ? -13.058 1.154 -5.064 1.00 98.44 87 ASP A O 1
ATOM 685 N N . GLU A 1 88 ? -13.553 1.386 -2.893 1.00 98.62 88 GLU A N 1
ATOM 686 C CA . GLU A 1 88 ? -12.240 1.918 -2.504 1.00 98.62 88 GLU A CA 1
ATOM 687 C C . GLU A 1 88 ? -11.105 0.937 -2.782 1.00 98.62 88 GLU A C 1
ATOM 689 O O . GLU A 1 88 ? -10.056 1.324 -3.289 1.00 98.62 88 GLU A O 1
ATOM 694 N N . MET A 1 89 ? -11.318 -0.348 -2.485 1.00 98.62 89 MET A N 1
ATOM 695 C CA . MET A 1 89 ? -10.341 -1.389 -2.799 1.00 98.62 89 MET A CA 1
ATOM 696 C C . MET A 1 89 ? -10.044 -1.431 -4.301 1.00 98.62 89 MET A C 1
ATOM 698 O O . MET A 1 89 ? -8.881 -1.504 -4.694 1.00 98.62 89 MET A O 1
ATOM 702 N N . ARG A 1 90 ? -11.087 -1.340 -5.136 1.00 97.94 90 ARG A N 1
ATOM 703 C CA . ARG A 1 90 ? -10.975 -1.306 -6.599 1.00 97.94 90 ARG A CA 1
ATOM 704 C C . ARG A 1 90 ? -10.319 -0.020 -7.105 1.00 97.94 90 ARG A C 1
ATOM 706 O O . ARG A 1 90 ? -9.476 -0.103 -7.991 1.00 97.94 90 ARG A O 1
ATOM 713 N N . GLU A 1 91 ? -10.682 1.138 -6.556 1.00 97.69 91 GLU A N 1
ATOM 714 C CA . GLU A 1 91 ? -10.081 2.435 -6.895 1.00 97.69 91 GLU A CA 1
ATOM 715 C C . GLU A 1 91 ? -8.570 2.418 -6.640 1.00 97.69 91 GLU A C 1
ATOM 717 O O . GLU A 1 91 ? -7.801 2.773 -7.528 1.00 97.69 91 GLU A O 1
ATOM 722 N N . ILE A 1 92 ? -8.135 1.927 -5.472 1.00 98.50 92 ILE A N 1
ATOM 723 C CA . ILE A 1 92 ? -6.710 1.843 -5.123 1.00 98.50 92 ILE A CA 1
ATOM 724 C C . ILE A 1 92 ? -5.972 0.848 -6.025 1.00 98.50 92 ILE A C 1
ATOM 726 O O . ILE A 1 92 ? -4.864 1.146 -6.468 1.00 98.50 92 ILE A O 1
ATOM 730 N N . SER A 1 93 ? -6.566 -0.312 -6.330 1.00 97.94 93 SER A N 1
ATOM 731 C CA . SER A 1 93 ? -5.972 -1.267 -7.278 1.00 97.94 93 SER A CA 1
ATOM 732 C C . SER A 1 93 ? -5.847 -0.682 -8.691 1.00 97.94 93 SER A C 1
ATOM 734 O O . SER A 1 93 ? -4.903 -1.004 -9.407 1.00 97.94 93 SER A O 1
ATOM 736 N N . GLY A 1 94 ? -6.754 0.219 -9.078 1.00 97.81 94 GLY A N 1
ATOM 737 C CA . GLY A 1 94 ? -6.711 0.942 -10.351 1.00 97.81 94 GLY A CA 1
ATOM 738 C C . GLY A 1 94 ? -5.586 1.977 -10.468 1.00 97.81 94 GLY A C 1
ATOM 739 O O . GLY A 1 94 ? -5.379 2.508 -11.555 1.00 97.81 94 GLY A O 1
ATOM 740 N N . LEU A 1 95 ? -4.845 2.256 -9.389 1.00 97.94 95 LEU A N 1
ATOM 741 C CA . LEU A 1 95 ? -3.680 3.148 -9.415 1.00 97.94 95 LEU A CA 1
ATOM 742 C C . LEU A 1 95 ? -2.417 2.467 -9.964 1.00 97.94 95 LEU A C 1
ATOM 744 O O . LEU A 1 95 ? -1.381 3.122 -10.081 1.00 97.94 95 LEU A O 1
ATOM 748 N N . ALA A 1 96 ? -2.460 1.165 -10.256 1.00 97.75 96 ALA A N 1
ATOM 749 C CA . ALA A 1 96 ? -1.316 0.450 -10.801 1.00 97.75 96 ALA A CA 1
ATOM 750 C C . ALA A 1 96 ? -0.891 1.002 -12.173 1.00 97.75 96 ALA A C 1
ATOM 752 O O . ALA A 1 96 ? -1.727 1.307 -13.024 1.00 97.75 96 ALA A O 1
ATOM 753 N N . HIS A 1 97 ? 0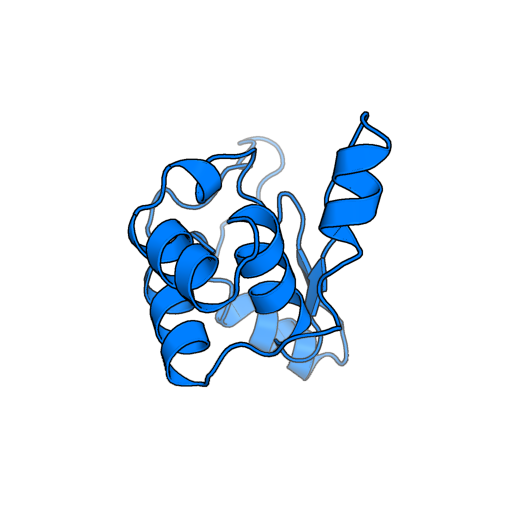.418 1.117 -12.395 1.00 96.62 97 HIS A N 1
ATOM 754 C CA . HIS A 1 97 ? 0.979 1.593 -13.659 1.00 96.62 97 HIS A CA 1
ATOM 755 C C . HIS A 1 97 ? 2.377 1.008 -13.922 1.00 96.62 97 HIS A C 1
ATOM 757 O O . HIS A 1 97 ? 3.035 0.486 -13.022 1.00 96.62 97 HIS A O 1
ATOM 763 N N . ASP A 1 98 ? 2.857 1.142 -15.161 1.00 93.19 98 ASP A N 1
ATOM 764 C CA . ASP A 1 98 ? 4.143 0.620 -15.658 1.00 93.19 98 ASP A CA 1
ATOM 765 C C . ASP A 1 98 ? 5.354 1.028 -14.795 1.00 93.19 98 ASP A C 1
ATOM 767 O O . ASP A 1 98 ? 6.232 0.225 -14.492 1.00 93.19 98 ASP A O 1
ATOM 771 N N . LYS A 1 99 ? 5.374 2.275 -14.322 1.00 93.06 99 LYS A N 1
ATOM 772 C CA . LYS A 1 99 ? 6.429 2.829 -13.452 1.00 93.06 99 LYS A CA 1
ATOM 773 C C . LYS A 1 99 ? 6.243 2.538 -11.955 1.00 93.06 99 LYS A C 1
ATOM 775 O O . LYS A 1 99 ? 6.880 3.183 -11.126 1.00 93.06 99 LYS A O 1
ATOM 780 N N . GLY A 1 100 ? 5.346 1.625 -11.586 1.00 94.88 100 GLY A N 1
ATOM 781 C CA . GLY A 1 100 ? 5.007 1.337 -10.189 1.00 94.88 100 GLY A CA 1
ATOM 782 C C . GLY A 1 100 ? 6.089 0.590 -9.406 1.00 94.88 100 GLY A C 1
ATOM 783 O O . GLY A 1 100 ? 6.092 0.597 -8.170 1.00 94.88 100 GLY A O 1
ATOM 784 N N . ARG A 1 101 ? 7.022 -0.064 -10.105 1.00 97.00 101 ARG A N 1
ATOM 785 C CA . ARG A 1 101 ? 8.112 -0.828 -9.494 1.00 97.00 101 ARG A CA 1
ATOM 786 C C . ARG A 1 101 ? 9.220 0.102 -8.997 1.00 97.00 101 ARG A C 1
ATOM 788 O O . ARG A 1 101 ? 9.900 0.757 -9.774 1.00 97.00 101 ARG A O 1
ATOM 795 N N . LEU A 1 102 ? 9.424 0.131 -7.678 1.00 96.38 102 LEU A N 1
ATOM 796 C CA . LEU A 1 102 ? 10.446 0.976 -7.035 1.00 96.38 102 LEU A CA 1
ATOM 797 C C . LEU A 1 102 ? 11.803 0.294 -6.846 1.00 96.38 102 LEU A C 1
ATOM 799 O O . LEU A 1 102 ? 12.793 0.968 -6.554 1.00 96.38 102 LEU A O 1
ATOM 803 N N 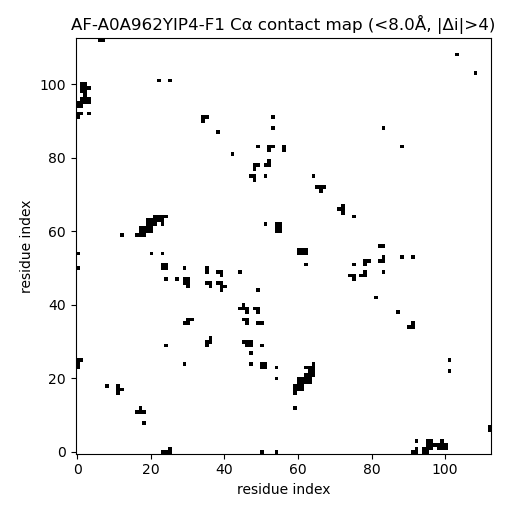. VAL A 1 103 ? 11.836 -1.036 -6.903 1.00 95.94 103 VAL A N 1
ATOM 804 C CA . VAL A 1 103 ? 13.055 -1.828 -6.735 1.00 95.94 103 VAL A CA 1
ATOM 805 C C . VAL A 1 103 ? 13.182 -2.751 -7.925 1.00 95.94 103 VAL A C 1
ATOM 807 O O . VAL A 1 103 ? 12.416 -3.702 -8.062 1.00 95.94 103 VAL A O 1
ATOM 810 N N . ASP A 1 104 ? 14.148 -2.413 -8.765 1.00 95.44 104 ASP A N 1
ATOM 811 C CA . ASP A 1 104 ? 14.498 -3.130 -9.977 1.00 95.44 104 ASP A CA 1
ATOM 812 C C . ASP A 1 104 ? 16.009 -2.966 -10.176 1.00 95.44 104 ASP A C 1
ATOM 814 O O . ASP A 1 104 ? 16.489 -1.944 -10.664 1.00 95.44 104 ASP A O 1
ATOM 818 N N . ILE A 1 105 ? 16.772 -3.893 -9.600 1.00 95.56 105 ILE A N 1
ATOM 819 C CA . ILE A 1 105 ? 18.238 -3.856 -9.599 1.00 95.56 105 ILE A CA 1
ATOM 820 C C . ILE A 1 105 ? 18.677 -4.819 -10.694 1.00 95.56 105 ILE A C 1
ATOM 822 O O . ILE A 1 105 ? 18.438 -6.013 -10.550 1.00 95.56 105 ILE A O 1
ATOM 826 N N . ALA A 1 106 ? 19.289 -4.311 -11.765 1.00 93.00 106 ALA A N 1
ATOM 827 C CA . ALA A 1 106 ? 19.551 -5.069 -12.992 1.00 93.00 106 ALA A CA 1
ATOM 828 C C . ALA A 1 106 ? 20.304 -6.391 -12.759 1.00 93.00 106 ALA A C 1
ATOM 830 O O . ALA A 1 106 ? 20.078 -7.368 -13.462 1.00 93.00 106 ALA A O 1
ATOM 831 N N . GLU A 1 107 ? 21.178 -6.441 -11.754 1.00 95.75 107 GLU A N 1
ATOM 832 C CA . GLU A 1 107 ? 21.981 -7.621 -11.432 1.00 95.75 107 GLU A CA 1
ATOM 833 C C . GLU A 1 107 ? 21.242 -8.668 -10.579 1.00 95.75 107 GLU A C 1
ATOM 835 O O . GLU A 1 107 ? 21.751 -9.772 -10.396 1.00 95.75 107 GLU A O 1
ATOM 840 N N . LEU A 1 108 ? 20.081 -8.326 -10.008 1.00 95.38 108 LEU A N 1
ATOM 841 C CA . LEU A 1 108 ? 19.350 -9.157 -9.040 1.00 95.38 108 LEU A CA 1
ATOM 842 C C . LEU A 1 108 ? 17.888 -9.411 -9.421 1.00 95.38 108 LEU A C 1
ATOM 844 O O . LEU A 1 108 ? 17.282 -10.351 -8.906 1.00 95.38 108 LEU A O 1
ATOM 848 N N . ALA A 1 109 ? 17.298 -8.543 -10.239 1.00 95.81 109 ALA A N 1
ATOM 849 C CA . ALA A 1 109 ? 15.906 -8.642 -10.630 1.00 95.81 109 ALA A CA 1
ATOM 850 C C . ALA A 1 109 ? 15.706 -9.797 -11.625 1.00 95.81 109 ALA A C 1
ATOM 852 O O . ALA A 1 109 ? 16.529 -9.976 -12.525 1.00 95.81 109 ALA A O 1
ATOM 853 N N . PRO A 1 110 ? 14.632 -10.589 -11.475 1.00 95.81 110 PRO A N 1
ATOM 854 C CA . PRO A 1 110 ? 14.212 -11.511 -12.518 1.00 95.81 110 PRO A CA 1
ATOM 855 C C . PRO A 1 110 ? 13.572 -10.742 -13.682 1.00 95.81 110 PRO A C 1
ATOM 857 O O . PRO A 1 110 ? 13.244 -9.560 -13.556 1.00 95.81 110 PRO A O 1
ATOM 860 N N . ASP A 1 111 ? 13.297 -11.450 -14.775 1.00 95.38 111 ASP A N 1
ATOM 861 C CA . ASP A 1 111 ? 12.294 -10.995 -15.734 1.00 95.38 111 ASP A CA 1
ATOM 862 C C . ASP A 1 111 ? 10.934 -11.001 -15.026 1.00 95.38 111 ASP A C 1
ATOM 864 O O . ASP A 1 111 ? 10.439 -12.051 -14.610 1.00 95.38 111 ASP A O 1
ATOM 868 N N . TRP A 1 112 ? 10.377 -9.814 -14.803 1.00 95.00 11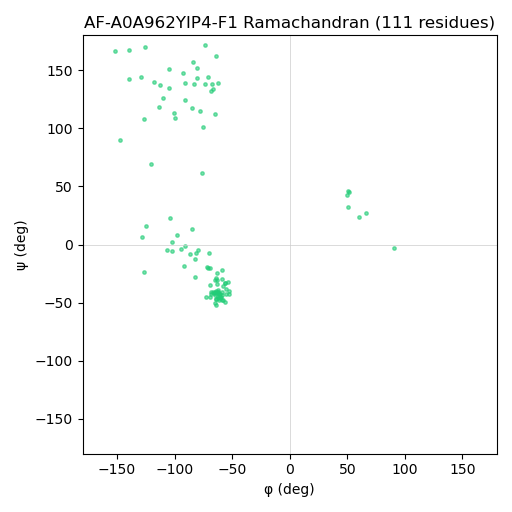2 TRP A N 1
ATOM 869 C CA . TRP A 1 112 ? 9.086 -9.659 -14.140 1.00 95.00 112 TRP A CA 1
ATOM 870 C C . TRP A 1 112 ? 7.942 -10.131 -15.045 1.00 95.00 112 TRP A C 1
ATOM 872 O O . TRP A 1 112 ? 8.002 -9.924 -16.258 1.00 95.00 112 TRP A O 1
ATOM 882 N N . ASP A 1 113 ? 6.917 -10.736 -14.436 1.00 92.25 113 ASP A N 1
ATOM 883 C CA . ASP A 1 113 ? 5.677 -11.158 -15.105 1.00 92.25 113 ASP A CA 1
ATOM 884 C C . ASP A 1 113 ? 4.909 -10.006 -15.781 1.00 92.25 113 ASP A C 1
ATOM 886 O O . ASP A 1 113 ? 4.968 -8.857 -15.269 1.00 92.25 113 ASP A O 1
#

Nearest PDB structures (foldseek):
  3up8-assembly2_B  TM=9.869E-01  e=3.717E-10  Sinorhizobium meliloti 1021
  3wbx-assembly2_B  TM=9.664E-01  e=3.593E-08  Gluconobacter oxydans 621H
  3f7j-assembly2_B  TM=9.783E-01  e=5.204E-08  Bacillus subtilis
  3b3d-assembly2_B  TM=9.075E-01  e=1.609E-08  Bacillus subtilis
  3wby-assembly2_B  TM=9.264E-01  e=2.331E-08  Gluconobacter oxydans 621H

Mean predicted aligned error: 2.33 Å

Secondary structure (DSSP, 8-state):
--S--HHHHHHHHHTT--EEESSTTGGGGGGG-HHHHHHHHHHT--HHHHHHHHHHTSTTEEE----SSHHHHHHHH--SS----HHHHHHHHTT--GGG-----TTT-----

Foldseek 3Di:
DAADCPVVCVVCVVVVHAAEDDCQCVVVPQQVDPLLVVVCVVVVAGSLLLSLLLQVVDPRGHYDDDDPDPVVVVSNVPNPVDHDDPVSSVVVSVNYDPPSDPDDDPVPDDPDD

Sequence (113 aa):
PYLDQSIVMAACQKHGMALTAYCPIARGQVFSDPFIQAIAARHNKSPAQITLRWLMQQEHVIAIPRSSKPEHAAANFDIFDFNLSKDEMREISGLAHDKGRLVDIAELAPDWD